Protein AF-A0A9J6ZFB6-F1 (afdb_monomer)

Nearest PDB structures (foldseek):
  2r5x-assembly1_A  TM=8.083E-01  e=6.858E-06  Geobacillus kaustophilus HTA426
  2r5x-assembly2_B  TM=7.854E-01  e=6.089E-06  Geobacillus kaustophilus HTA426
  1qd5-assembly1_A  TM=2.940E-01  e=4.441E+00  Escherichia coli
  4qni-assembly1_A  TM=2.231E-01  e=6.345E+00  Bacteroides thetaiotaomicron VPI-5482

Organism: NCBI:txid2994561

Solvent-accessible surface area (backbone atoms only — not comparable to full-atom values): 8345 Å² total; per-residue (Å²): 101,48,76,43,93,58,89,57,41,74,38,62,48,48,45,44,60,51,51,54,51,39,43,78,73,59,30,41,77,39,97,74,53,61,85,60,29,33,35,40,32,26,66,77,49,93,81,69,36,30,36,32,36,35,37,36,33,48,78,42,71,49,78,48,96,50,88,85,62,37,68,16,31,28,34,30,40,66,29,32,36,43,69,61,61,75,81,79,72,92,66,99,74,79,77,95,66,94,76,73,95,68,73,69,92,76,70,76,54,95,55,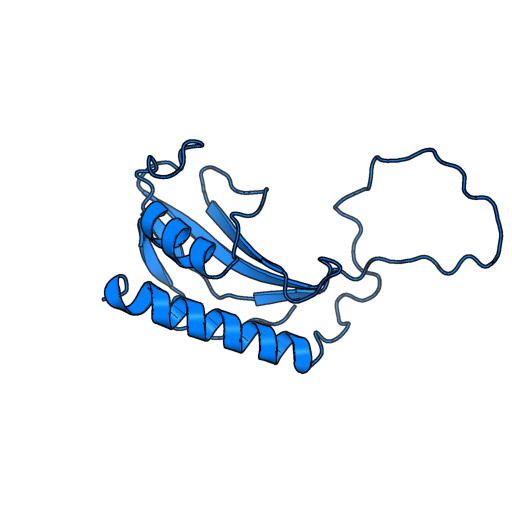78,74,62,69,71,47,70,70,55,53,51,53,40,50,53,52,50,52,54,49,50,62,65,41,53,86,69,71,114

Sequence (140 aa):
MITISSQIAGKQLAFDEMNQASNALGFMLGGNWDYDGGFFDQSLDTENKVWLRVPFKVINGEISSEVGHSDAYIELSEPFVLNHVYNEGNDPSGNVSVISASFNQFQAPIDPDAPVSDKWAQKGKQAVVRLEEALKHLLK

Foldseek 3Di:
DFWDDAPLAQFKFFPLLLQVLLVVLQWDWDPPADFFWGWTWHQLDPVSQKIKIKIKTFPDFGDDPDRPPTPTMIRIHIIDMGGNDDCPDPDPDDDDDPDDPVPPPDDDDPDPPPPCPVSSVVSSNVSSVSSCVSCVVGRD

Secondary structure (DSSP, 8-state):
-EE---TTTT-EEEHHHHHHHHHHTT-EE-TT--SSEEEEEEESSSSS-EEEEEEEEEEES---SSTT----EEEE---EEEE---------S-----------TTPPPS-TT----HHHHHHHHHHHHHHHHHHTTT--

Structure (mmCIF, N/CA/C/O backbone):
data_AF-A0A9J6ZFB6-F1
#
_entry.id   AF-A0A9J6ZFB6-F1
#
loop_
_atom_site.group_PDB
_atom_site.id
_atom_site.type_symbol
_atom_site.label_atom_id
_atom_site.label_alt_id
_atom_site.label_comp_id
_atom_site.label_asym_id
_atom_site.label_entity_id
_atom_site.label_seq_id
_atom_site.pdbx_PDB_ins_code
_atom_site.Cartn_x
_atom_site.Cartn_y
_atom_site.Cartn_z
_atom_site.occupancy
_atom_site.B_iso_or_equiv
_atom_site.auth_seq_id
_atom_site.auth_comp_id
_atom_site.auth_asym_id
_atom_site.auth_atom_id
_atom_site.pdbx_PDB_model_num
ATOM 1 N N . MET A 1 1 ? -4.798 -8.362 13.415 1.00 81.19 1 MET A N 1
ATOM 2 C CA . MET A 1 1 ? -4.595 -7.946 12.000 1.00 81.19 1 MET A CA 1
ATOM 3 C C . MET A 1 1 ? -5.842 -8.293 11.195 1.00 81.19 1 MET A C 1
ATOM 5 O O . MET A 1 1 ? -6.408 -9.344 11.459 1.00 81.19 1 MET A O 1
ATOM 9 N N . ILE A 1 2 ? -6.272 -7.458 10.240 1.00 85.25 2 ILE A N 1
ATOM 10 C CA . ILE A 1 2 ? -7.379 -7.786 9.314 1.00 85.25 2 ILE A CA 1
ATOM 11 C C . ILE A 1 2 ? -6.910 -7.652 7.870 1.00 85.25 2 ILE A C 1
ATOM 13 O O . ILE A 1 2 ? -6.551 -6.559 7.442 1.00 85.25 2 ILE A O 1
ATOM 17 N N . THR A 1 3 ? -6.972 -8.744 7.116 1.00 90.50 3 THR A N 1
ATOM 18 C CA . THR A 1 3 ? -6.718 -8.755 5.671 1.00 90.50 3 THR A CA 1
ATOM 19 C C . THR A 1 3 ? -7.894 -8.151 4.905 1.00 90.50 3 THR A C 1
ATOM 21 O O . THR A 1 3 ? -9.058 -8.372 5.250 1.00 90.50 3 THR A O 1
ATOM 24 N N . ILE A 1 4 ? -7.601 -7.382 3.861 1.00 89.25 4 ILE A N 1
ATOM 25 C CA . ILE A 1 4 ? -8.585 -6.757 2.981 1.00 89.25 4 ILE A CA 1
ATOM 26 C C . ILE A 1 4 ? -8.460 -7.400 1.610 1.00 89.25 4 ILE A C 1
ATOM 28 O O . ILE A 1 4 ? -7.447 -7.210 0.953 1.00 89.25 4 ILE A O 1
ATOM 32 N N . SER A 1 5 ? -9.516 -8.100 1.185 1.00 91.06 5 SER A N 1
ATOM 33 C CA . SER A 1 5 ? -9.603 -8.619 -0.179 1.00 91.06 5 SER A CA 1
ATOM 34 C C . SER A 1 5 ? -9.507 -7.475 -1.193 1.00 91.06 5 SER A C 1
ATOM 36 O O . SER A 1 5 ? -10.283 -6.520 -1.098 1.00 91.06 5 SER A O 1
ATOM 38 N N . SER A 1 6 ? -8.579 -7.578 -2.141 1.00 92.75 6 SER A N 1
ATOM 39 C CA . SER A 1 6 ? -8.275 -6.547 -3.126 1.00 92.75 6 SER A CA 1
ATOM 40 C C . SER A 1 6 ? -7.946 -7.134 -4.495 1.00 92.75 6 SER A C 1
ATOM 42 O O . SER A 1 6 ? -7.338 -8.194 -4.623 1.00 92.75 6 SER A O 1
ATOM 44 N N . GLN A 1 7 ? -8.305 -6.403 -5.548 1.00 93.75 7 GLN A N 1
ATOM 45 C CA . GLN A 1 7 ? -7.984 -6.768 -6.930 1.00 93.75 7 GLN A CA 1
ATOM 46 C C . GLN A 1 7 ? -6.523 -6.500 -7.306 1.00 93.75 7 GLN A C 1
ATOM 48 O O . GLN A 1 7 ? -6.081 -6.938 -8.371 1.00 93.75 7 GLN A O 1
ATOM 53 N N . ILE A 1 8 ? -5.779 -5.772 -6.466 1.00 94.88 8 ILE A N 1
ATOM 54 C CA . ILE A 1 8 ? -4.352 -5.513 -6.691 1.00 94.88 8 ILE A CA 1
ATOM 55 C C . ILE A 1 8 ? -3.488 -6.721 -6.320 1.00 94.88 8 ILE A C 1
ATOM 57 O O . ILE A 1 8 ? -2.346 -6.801 -6.759 1.00 94.88 8 ILE A O 1
ATOM 61 N N . ALA A 1 9 ? -4.004 -7.661 -5.524 1.00 96.00 9 ALA A N 1
ATOM 62 C CA . ALA A 1 9 ? -3.248 -8.833 -5.108 1.00 96.00 9 ALA A CA 1
ATOM 63 C C . ALA A 1 9 ? -2.841 -9.689 -6.321 1.00 96.00 9 ALA A C 1
ATOM 65 O O . ALA A 1 9 ? -3.649 -9.987 -7.203 1.00 96.00 9 ALA A O 1
ATOM 66 N N . GLY A 1 10 ? -1.562 -10.057 -6.379 1.00 96.25 10 GLY A N 1
ATOM 67 C CA . GLY A 1 10 ? -0.949 -10.777 -7.495 1.00 96.25 10 GLY A CA 1
ATOM 68 C C . GLY A 1 10 ? -0.725 -9.929 -8.749 1.00 96.25 10 GLY A C 1
ATOM 69 O O . GLY A 1 10 ? -0.248 -10.452 -9.757 1.00 96.25 10 GLY A O 1
ATOM 70 N N . LYS A 1 11 ? -1.063 -8.635 -8.731 1.00 96.69 11 LYS A N 1
ATOM 71 C CA . LYS A 1 11 ? -0.788 -7.744 -9.856 1.00 96.69 11 LYS A CA 1
ATOM 72 C C . LYS A 1 11 ? 0.664 -7.302 -9.854 1.00 96.69 11 LYS A C 1
ATOM 74 O O . LYS A 1 11 ? 1.254 -7.076 -8.799 1.00 96.69 11 LYS A O 1
ATOM 79 N N . GLN A 1 12 ? 1.201 -7.153 -11.058 1.00 97.00 12 GLN A N 1
ATOM 80 C CA . GLN A 1 12 ? 2.577 -6.751 -11.287 1.00 97.00 12 GLN A CA 1
ATOM 81 C C . GLN A 1 12 ? 2.617 -5.400 -11.998 1.00 97.00 12 GLN A C 1
ATOM 83 O O . GLN A 1 12 ? 1.801 -5.147 -12.884 1.00 97.00 12 GLN A O 1
ATOM 88 N N . LEU A 1 13 ? 3.527 -4.530 -11.572 1.00 96.56 13 LEU A N 1
ATOM 89 C CA . LEU A 1 13 ? 3.698 -3.177 -12.102 1.00 96.56 13 LEU A CA 1
ATOM 90 C C . LEU A 1 13 ? 5.081 -2.626 -11.745 1.00 96.56 13 LEU A C 1
ATOM 92 O O . LEU A 1 13 ? 5.782 -3.195 -10.903 1.00 96.56 13 LEU A O 1
ATOM 96 N N . ALA A 1 14 ? 5.479 -1.520 -12.377 1.00 95.94 14 ALA A N 1
ATOM 97 C CA . ALA A 1 14 ? 6.734 -0.868 -12.028 1.00 95.94 14 ALA A CA 1
ATOM 98 C C . ALA A 1 14 ? 6.640 -0.244 -10.629 1.00 95.94 14 ALA A C 1
ATOM 100 O O . ALA A 1 14 ? 5.623 0.352 -10.258 1.00 95.94 14 ALA A O 1
ATOM 101 N N . PHE A 1 15 ? 7.723 -0.361 -9.861 1.00 95.38 15 PHE A N 1
ATOM 102 C CA . PHE A 1 15 ? 7.803 0.183 -8.510 1.00 95.38 15 PHE A CA 1
ATOM 103 C C . PHE A 1 15 ? 7.519 1.686 -8.490 1.00 95.38 15 PHE A C 1
ATOM 105 O O . PHE A 1 15 ? 6.733 2.147 -7.667 1.00 95.38 15 PHE A O 1
ATOM 112 N N . ASP A 1 16 ? 8.101 2.444 -9.421 1.00 94.06 16 ASP A N 1
ATOM 113 C CA . ASP A 1 16 ? 7.928 3.897 -9.464 1.00 94.06 16 ASP A CA 1
ATOM 114 C C . ASP A 1 16 ? 6.488 4.316 -9.792 1.00 94.06 16 ASP A C 1
ATOM 116 O O . ASP A 1 16 ? 5.997 5.300 -9.236 1.00 94.06 16 ASP A O 1
ATOM 120 N N . GLU A 1 17 ? 5.774 3.549 -10.622 1.00 94.81 17 GLU A N 1
ATOM 121 C CA . GLU A 1 17 ? 4.355 3.796 -10.909 1.00 94.81 17 GLU A CA 1
ATOM 122 C C . GLU A 1 17 ? 3.491 3.564 -9.664 1.00 94.81 17 GLU A C 1
ATOM 124 O O . GLU A 1 17 ? 2.649 4.399 -9.320 1.00 94.81 17 GLU A O 1
ATOM 129 N N . MET A 1 18 ? 3.738 2.456 -8.953 1.00 95.19 18 MET A N 1
ATOM 130 C CA . MET A 1 18 ? 3.087 2.167 -7.676 1.00 95.19 18 MET A CA 1
ATOM 131 C C . MET A 1 18 ? 3.382 3.266 -6.650 1.00 95.19 18 MET A C 1
ATOM 133 O O . MET A 1 18 ? 2.454 3.831 -6.074 1.00 95.19 18 MET A O 1
ATOM 137 N N . ASN A 1 19 ? 4.660 3.604 -6.463 1.00 93.69 19 ASN A N 1
ATOM 138 C CA . ASN A 1 19 ? 5.127 4.601 -5.506 1.00 93.69 19 ASN A CA 1
ATOM 139 C C . ASN A 1 19 ? 4.510 5.979 -5.793 1.00 93.69 19 ASN A C 1
ATOM 141 O O . ASN A 1 19 ? 4.010 6.642 -4.885 1.00 93.69 19 ASN A O 1
ATOM 145 N N . GLN A 1 20 ? 4.471 6.408 -7.057 1.00 93.94 20 GLN A N 1
ATOM 146 C CA . GLN A 1 20 ? 3.838 7.668 -7.442 1.00 93.94 20 GLN A CA 1
ATOM 147 C C . GLN A 1 20 ? 2.336 7.683 -7.117 1.00 93.94 20 GLN A C 1
ATOM 149 O O . GLN A 1 20 ? 1.852 8.634 -6.493 1.00 93.94 20 GLN A O 1
ATOM 154 N N . ALA A 1 21 ? 1.599 6.643 -7.518 1.00 94.81 21 ALA A N 1
ATOM 155 C CA . ALA A 1 21 ? 0.158 6.551 -7.295 1.00 94.81 21 ALA A CA 1
ATOM 156 C C . ALA A 1 21 ? -0.194 6.478 -5.800 1.00 94.81 21 ALA A C 1
ATOM 158 O O . ALA A 1 21 ? -1.113 7.160 -5.339 1.00 94.81 21 ALA A O 1
ATOM 159 N N . SER A 1 22 ? 0.555 5.692 -5.026 1.00 94.06 22 SER A N 1
ATOM 160 C CA . SER A 1 22 ? 0.318 5.512 -3.596 1.00 94.06 22 SER A CA 1
ATOM 161 C C . SER A 1 22 ? 0.676 6.769 -2.794 1.00 94.06 22 SER A C 1
ATOM 163 O O . SER A 1 22 ? -0.083 7.160 -1.903 1.00 94.06 22 SER A O 1
ATOM 165 N N . ASN A 1 23 ? 1.769 7.463 -3.136 1.00 93.88 23 ASN A N 1
ATOM 166 C CA . ASN A 1 23 ? 2.173 8.704 -2.461 1.00 93.88 23 ASN A CA 1
ATOM 167 C C . ASN A 1 23 ? 1.117 9.810 -2.607 1.00 93.88 23 ASN A C 1
ATOM 169 O O . ASN A 1 23 ? 0.826 10.515 -1.641 1.00 93.88 23 ASN A O 1
ATOM 173 N N . ALA A 1 24 ? 0.469 9.924 -3.773 1.00 94.69 24 ALA A N 1
ATOM 174 C CA . ALA A 1 24 ? -0.629 10.875 -3.982 1.00 94.69 24 ALA A CA 1
ATOM 175 C C . ALA A 1 24 ? -1.846 10.616 -3.067 1.00 94.69 24 ALA A C 1
ATOM 177 O O . ALA A 1 24 ? -2.644 11.520 -2.818 1.00 94.69 24 ALA A O 1
ATOM 178 N N . LEU A 1 25 ? -1.979 9.393 -2.545 1.00 95.25 25 LEU A N 1
ATOM 179 C CA . LEU A 1 25 ? -3.035 8.975 -1.619 1.00 95.25 25 LEU A CA 1
ATOM 180 C C . LEU A 1 25 ? -2.593 8.987 -0.146 1.00 95.25 25 LEU A C 1
ATOM 182 O O . LEU A 1 25 ? -3.384 8.615 0.724 1.00 95.25 25 LEU A O 1
ATOM 186 N N . GLY A 1 26 ? -1.361 9.419 0.143 1.00 94.06 26 GLY A N 1
ATOM 187 C CA . GLY A 1 26 ? -0.802 9.473 1.494 1.00 94.06 26 GLY A CA 1
ATOM 188 C C . GLY A 1 26 ? -0.263 8.138 2.012 1.00 94.06 26 GLY A C 1
ATOM 189 O O . GLY A 1 26 ? -0.142 7.974 3.225 1.00 94.06 26 GLY A O 1
ATOM 190 N N . PHE A 1 27 ? 0.026 7.184 1.124 1.00 94.69 27 PHE A N 1
ATOM 191 C CA . PHE A 1 27 ? 0.885 6.051 1.467 1.00 94.69 27 PHE A CA 1
ATOM 192 C C . PHE A 1 27 ? 2.346 6.493 1.449 1.00 94.69 27 PHE A C 1
ATOM 194 O O . PHE A 1 27 ? 2.700 7.470 0.796 1.00 94.69 27 PHE A O 1
ATOM 201 N N . MET A 1 28 ? 3.189 5.753 2.154 1.00 91.44 28 MET A N 1
ATOM 202 C CA . MET A 1 28 ? 4.633 5.931 2.184 1.00 91.44 28 MET A CA 1
ATOM 203 C C . MET A 1 28 ? 5.299 4.564 2.071 1.00 91.44 28 MET A C 1
ATOM 205 O O . MET A 1 28 ? 4.762 3.569 2.561 1.00 91.44 28 MET A O 1
ATOM 209 N N . LEU A 1 29 ? 6.483 4.503 1.467 1.00 90.31 29 LEU A N 1
ATOM 210 C CA . LEU A 1 29 ? 7.303 3.299 1.529 1.00 90.31 29 LEU A CA 1
ATOM 211 C C . LEU A 1 29 ? 7.717 3.051 2.988 1.00 90.31 29 LEU A C 1
ATOM 213 O O . LEU A 1 29 ? 8.337 3.906 3.625 1.00 90.31 29 LEU A O 1
ATOM 217 N N . GLY A 1 30 ? 7.341 1.897 3.529 1.00 81.44 30 GLY A N 1
ATOM 218 C CA . GLY A 1 30 ? 7.664 1.494 4.890 1.00 81.44 30 GLY A CA 1
ATOM 219 C C . GLY A 1 30 ? 9.176 1.365 5.073 1.00 81.44 30 GLY A C 1
ATOM 220 O O . GLY A 1 30 ? 9.877 0.880 4.190 1.00 81.44 30 GLY A O 1
ATOM 221 N N . GLY A 1 31 ? 9.690 1.765 6.238 1.00 69.50 31 GLY A N 1
ATOM 222 C CA . GLY A 1 31 ? 11.135 1.848 6.508 1.00 69.50 31 GLY A CA 1
ATOM 223 C C . GLY A 1 31 ? 11.902 0.518 6.558 1.00 69.50 31 GLY A C 1
ATOM 224 O O . GLY A 1 31 ? 13.066 0.523 6.936 1.00 69.50 31 GLY A O 1
ATOM 225 N N . ASN A 1 32 ? 11.267 -0.603 6.212 1.00 70.81 32 ASN A N 1
ATOM 226 C CA . ASN A 1 32 ? 11.859 -1.942 6.207 1.00 70.81 32 ASN A CA 1
ATOM 227 C C . ASN A 1 32 ? 11.680 -2.619 4.838 1.00 70.81 32 ASN A C 1
ATOM 229 O O . ASN A 1 32 ? 11.251 -3.770 4.770 1.00 70.81 32 ASN A O 1
ATOM 233 N N . TRP A 1 33 ? 11.917 -1.866 3.762 1.00 79.81 33 TRP A N 1
ATOM 234 C CA . TRP A 1 33 ? 12.085 -2.433 2.428 1.00 79.81 33 TRP A CA 1
ATOM 235 C C . TRP A 1 33 ? 13.530 -2.913 2.254 1.00 79.81 33 TRP A C 1
ATOM 237 O O . TRP A 1 33 ? 14.459 -2.348 2.836 1.00 79.81 33 TRP A O 1
ATOM 247 N N . ASP A 1 34 ? 13.707 -3.963 1.469 1.00 78.56 34 ASP A N 1
ATOM 248 C CA . ASP A 1 34 ? 14.994 -4.526 1.085 1.00 78.56 34 ASP A CA 1
ATOM 249 C C . ASP A 1 34 ? 14.994 -4.851 -0.420 1.00 78.56 34 ASP A C 1
ATOM 251 O O . ASP A 1 34 ? 14.114 -4.415 -1.166 1.00 78.56 34 ASP A O 1
ATOM 255 N N . TYR A 1 35 ? 16.010 -5.580 -0.885 1.00 80.62 35 TYR A N 1
ATOM 256 C CA . TYR A 1 35 ? 16.120 -5.976 -2.291 1.00 80.62 35 TYR A CA 1
ATOM 257 C C . TYR A 1 35 ? 15.015 -6.945 -2.738 1.00 80.62 35 TYR A C 1
ATOM 259 O O . TYR A 1 35 ? 14.718 -7.001 -3.928 1.00 80.62 35 TYR A O 1
ATOM 267 N N . ASP A 1 36 ? 14.399 -7.688 -1.813 1.00 87.38 36 ASP A N 1
ATOM 268 C CA . ASP A 1 36 ? 13.403 -8.715 -2.120 1.00 87.38 36 ASP A CA 1
ATOM 269 C C . ASP A 1 36 ? 11.971 -8.171 -2.042 1.00 87.38 36 ASP A C 1
ATOM 271 O O . ASP A 1 36 ? 11.058 -8.719 -2.667 1.00 87.38 36 ASP A O 1
ATOM 275 N N . GLY A 1 37 ? 11.734 -7.089 -1.300 1.00 91.62 37 GLY A N 1
ATOM 276 C CA . GLY A 1 37 ? 10.406 -6.506 -1.192 1.00 91.62 37 GLY A CA 1
ATOM 277 C C . GLY A 1 37 ? 10.252 -5.450 -0.112 1.00 91.62 37 GLY A C 1
ATOM 278 O O . GLY A 1 37 ? 11.202 -4.880 0.417 1.00 91.62 37 GLY A O 1
ATOM 279 N N . GLY A 1 38 ? 8.999 -5.161 0.212 1.00 93.38 38 GLY A N 1
ATOM 280 C CA . GLY A 1 38 ? 8.680 -4.156 1.207 1.00 93.38 38 GLY A CA 1
ATOM 281 C C . GLY A 1 38 ? 7.189 -3.930 1.355 1.00 93.38 38 GLY A C 1
ATOM 282 O O . GLY A 1 38 ? 6.352 -4.772 1.016 1.00 93.38 38 GLY A O 1
ATOM 283 N N . PHE A 1 39 ? 6.860 -2.763 1.894 1.00 94.75 39 PHE A N 1
ATOM 284 C CA . PHE A 1 39 ? 5.498 -2.392 2.237 1.00 94.75 39 PHE A CA 1
ATOM 285 C C . PHE A 1 39 ? 5.218 -0.952 1.831 1.00 94.75 39 PHE A C 1
ATOM 287 O O . PHE A 1 39 ? 6.041 -0.077 2.081 1.00 94.75 39 PHE A O 1
ATOM 294 N N . PHE A 1 40 ? 4.038 -0.694 1.275 1.00 95.38 40 PHE A N 1
ATOM 295 C CA . PHE A 1 40 ? 3.467 0.649 1.232 1.00 95.38 40 PHE A CA 1
ATOM 296 C C . PHE A 1 40 ? 2.490 0.801 2.394 1.00 95.38 40 PHE A C 1
ATOM 298 O O . PHE A 1 40 ? 1.500 0.071 2.478 1.00 95.38 40 PHE A O 1
ATOM 305 N N . ASP A 1 41 ? 2.773 1.744 3.285 1.00 94.94 41 ASP A N 1
ATOM 306 C CA . ASP A 1 41 ? 2.046 1.955 4.530 1.00 94.94 41 ASP A CA 1
ATOM 307 C C . ASP A 1 41 ? 1.269 3.275 4.496 1.00 94.94 41 ASP A C 1
ATOM 309 O O . ASP A 1 41 ? 1.791 4.315 4.101 1.00 94.94 41 ASP A O 1
ATOM 313 N N . GLN A 1 42 ? 0.026 3.254 4.968 1.00 94.75 42 GLN A N 1
ATOM 314 C CA . GLN A 1 42 ? -0.779 4.445 5.223 1.00 94.75 42 GLN A CA 1
ATOM 315 C C . GLN A 1 42 ? -1.293 4.419 6.661 1.00 94.75 42 GLN A C 1
ATOM 317 O O . GLN A 1 42 ? -1.959 3.470 7.077 1.00 94.75 42 GLN A O 1
ATOM 322 N N . SER A 1 43 ? -1.034 5.491 7.409 1.00 93.38 43 SER A N 1
ATOM 323 C CA . SER A 1 43 ? -1.620 5.671 8.738 1.00 93.38 43 SER A CA 1
ATOM 324 C C . SER A 1 43 ? -3.124 5.932 8.622 1.00 93.38 43 SER A C 1
ATOM 326 O O . SER A 1 43 ? -3.572 6.750 7.814 1.00 93.38 43 SER A O 1
ATOM 328 N N . LEU A 1 44 ? -3.928 5.212 9.403 1.00 91.69 44 LEU A N 1
ATOM 329 C CA . LEU A 1 44 ? -5.388 5.347 9.430 1.00 91.69 44 LEU A CA 1
ATOM 330 C C . LEU A 1 44 ? -5.865 6.269 10.560 1.00 91.69 44 LEU A C 1
ATOM 332 O O . LEU A 1 44 ? -7.027 6.712 10.550 1.00 91.69 44 LEU A O 1
ATOM 336 N N . ASP A 1 45 ? -4.986 6.561 11.515 1.00 90.19 45 ASP A N 1
ATOM 337 C CA . ASP A 1 45 ? -5.214 7.385 12.691 1.00 90.19 45 ASP A CA 1
ATOM 338 C C . ASP A 1 45 ? -4.204 8.540 12.791 1.00 90.19 45 ASP A C 1
ATOM 340 O O . ASP A 1 45 ? -3.310 8.698 11.971 1.00 90.19 45 ASP A O 1
ATOM 344 N N . THR A 1 46 ? -4.389 9.417 13.774 1.00 87.38 46 THR A N 1
ATOM 345 C CA . THR A 1 46 ? -3.489 10.560 13.994 1.00 87.38 46 THR A CA 1
ATOM 346 C C . THR A 1 46 ? -2.314 10.216 14.902 1.00 87.38 46 THR A C 1
ATOM 348 O O . THR A 1 46 ? -1.336 10.954 14.933 1.00 87.38 46 THR A O 1
ATOM 351 N N . GLU A 1 47 ? -2.416 9.121 15.659 1.00 85.81 47 GLU A N 1
ATOM 352 C CA . GLU A 1 47 ? -1.394 8.679 16.610 1.00 85.81 47 GLU A CA 1
ATOM 353 C C . GLU A 1 47 ? -0.390 7.707 15.978 1.00 85.81 47 GLU A C 1
ATOM 355 O O . GLU A 1 47 ? 0.556 7.303 16.649 1.00 85.81 47 GLU A O 1
ATOM 360 N N . ASN A 1 48 ? -0.563 7.352 14.695 1.00 85.81 48 ASN A N 1
ATOM 361 C CA . ASN A 1 48 ? 0.277 6.391 13.978 1.00 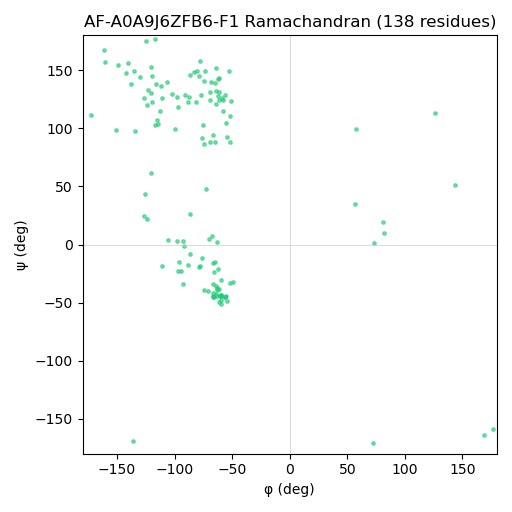85.81 48 ASN A CA 1
ATOM 362 C C . ASN A 1 48 ? 0.329 5.019 14.670 1.00 85.81 48 ASN A C 1
ATOM 364 O O . ASN A 1 48 ? 1.353 4.328 14.667 1.00 85.81 48 ASN A O 1
ATOM 368 N N . LYS A 1 49 ? -0.798 4.623 15.270 1.00 84.69 49 LYS A N 1
ATOM 369 C CA . LYS A 1 49 ? -0.990 3.318 15.904 1.00 84.69 49 LYS A CA 1
ATOM 370 C C . LYS A 1 49 ? -1.701 2.351 14.964 1.00 84.69 49 LYS A C 1
ATOM 372 O O . LYS A 1 49 ? -1.540 1.147 15.114 1.00 84.69 49 LYS A O 1
ATOM 377 N N . VAL A 1 50 ? -2.447 2.827 13.966 1.00 88.88 50 VAL A N 1
ATOM 378 C CA . VAL A 1 50 ? -3.180 1.955 13.037 1.00 88.88 50 VAL A CA 1
ATOM 379 C C . VAL A 1 50 ? -2.705 2.172 11.611 1.00 88.88 50 VAL A C 1
ATOM 381 O O . VAL A 1 50 ? -2.819 3.268 11.076 1.00 88.88 50 VAL A O 1
ATOM 384 N N . TRP A 1 51 ? -2.242 1.107 10.966 1.00 92.31 51 TRP A N 1
ATOM 385 C CA . TRP A 1 51 ? -1.633 1.157 9.640 1.00 92.31 51 TRP A CA 1
ATOM 386 C C . TRP A 1 51 ? -2.370 0.248 8.665 1.00 92.31 51 TRP A C 1
ATOM 388 O O . TRP A 1 51 ? -2.641 -0.910 8.977 1.00 92.31 51 TRP A O 1
ATOM 398 N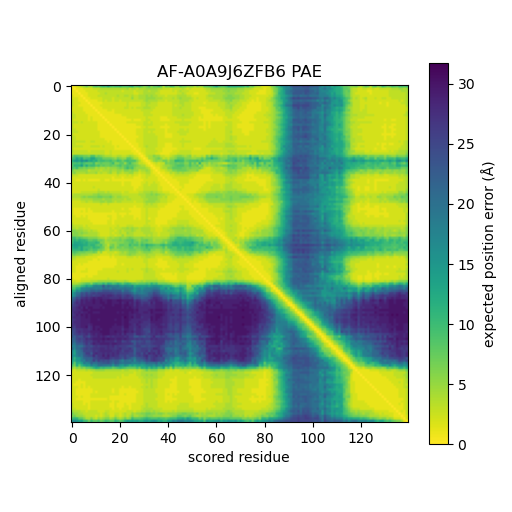 N . LEU A 1 52 ? -2.668 0.758 7.474 1.00 94.81 52 LEU A N 1
ATOM 399 C CA . LEU A 1 52 ? -2.931 -0.061 6.297 1.00 94.81 52 LEU A CA 1
ATOM 400 C C . LEU A 1 52 ? -1.599 -0.342 5.613 1.00 94.81 52 LEU A C 1
ATOM 402 O O . LEU A 1 52 ? -0.880 0.596 5.287 1.00 94.81 52 LEU A O 1
ATOM 406 N N . ARG A 1 53 ? -1.311 -1.614 5.366 1.00 95.62 53 ARG A N 1
ATOM 407 C CA . ARG A 1 53 ? -0.074 -2.085 4.756 1.00 95.62 53 ARG A CA 1
ATOM 408 C C . ARG A 1 53 ? -0.378 -2.847 3.474 1.00 95.62 53 ARG A C 1
ATOM 410 O O . ARG A 1 53 ? -1.223 -3.741 3.481 1.00 95.62 53 ARG A O 1
ATOM 417 N N . VAL A 1 54 ? 0.321 -2.504 2.396 1.00 97.00 54 VAL A N 1
ATOM 418 C CA . VAL A 1 54 ? 0.272 -3.190 1.098 1.00 97.00 54 VAL A CA 1
ATOM 419 C C . VAL A 1 54 ? 1.643 -3.812 0.837 1.00 97.00 54 VAL A C 1
ATOM 421 O O . VAL A 1 54 ? 2.586 -3.079 0.530 1.00 97.00 54 VAL A O 1
ATOM 424 N N . PRO A 1 55 ? 1.796 -5.135 0.996 1.00 96.62 55 PRO A N 1
ATOM 425 C CA . PRO A 1 55 ? 3.067 -5.794 0.737 1.00 96.62 55 PRO A CA 1
ATOM 426 C C . PRO A 1 55 ? 3.349 -5.895 -0.753 1.00 96.62 55 PRO A C 1
ATOM 428 O O . PRO A 1 55 ? 2.435 -6.076 -1.561 1.00 96.62 55 PRO A O 1
ATOM 431 N N . PHE A 1 56 ? 4.627 -5.867 -1.094 1.00 96.62 56 PHE A N 1
ATOM 432 C CA . PHE A 1 56 ? 5.101 -6.190 -2.426 1.00 96.62 56 PHE A CA 1
ATOM 433 C C . PHE A 1 56 ? 6.396 -6.995 -2.351 1.00 96.62 56 PHE A C 1
ATOM 435 O O . PHE A 1 56 ? 7.142 -6.905 -1.375 1.00 96.62 56 PHE A O 1
ATOM 442 N N . LYS A 1 57 ? 6.669 -7.752 -3.410 1.00 96.62 57 LYS A N 1
ATOM 443 C CA . LYS A 1 57 ? 7.961 -8.401 -3.649 1.00 96.62 57 LYS A CA 1
ATOM 444 C C . LYS A 1 57 ? 8.559 -7.888 -4.953 1.00 96.62 57 LYS A C 1
ATOM 446 O O . LYS A 1 57 ? 7.814 -7.638 -5.901 1.00 96.62 57 LYS A O 1
ATOM 451 N N . VAL A 1 58 ? 9.874 -7.750 -5.012 1.00 96.12 58 VAL A N 1
ATOM 452 C CA . VAL A 1 58 ? 10.602 -7.467 -6.249 1.00 96.12 58 VAL A CA 1
ATOM 453 C C . VAL A 1 58 ? 10.687 -8.763 -7.049 1.00 96.12 58 VAL A C 1
ATOM 455 O O . VAL A 1 58 ? 11.048 -9.814 -6.526 1.00 96.12 58 VAL A O 1
ATOM 458 N N . ILE A 1 59 ? 10.290 -8.712 -8.318 1.00 96.81 59 ILE A N 1
ATOM 459 C CA . ILE A 1 59 ? 10.349 -9.866 -9.230 1.00 96.81 59 ILE A CA 1
ATOM 460 C C . ILE A 1 59 ? 11.392 -9.682 -10.333 1.00 96.81 59 ILE A C 1
ATOM 462 O O . ILE A 1 59 ? 11.802 -10.664 -10.950 1.00 96.81 59 ILE A O 1
ATOM 466 N N . ASN A 1 60 ? 11.815 -8.442 -10.585 1.00 94.94 60 ASN A N 1
ATOM 467 C CA . ASN A 1 60 ? 12.905 -8.091 -11.487 1.00 94.94 60 ASN A CA 1
ATOM 468 C C . ASN A 1 60 ? 13.410 -6.673 -11.166 1.00 94.94 60 ASN A C 1
ATOM 470 O O . ASN A 1 60 ? 12.628 -5.872 -10.662 1.00 94.94 60 ASN A O 1
ATOM 474 N N . GLY A 1 61 ? 14.653 -6.353 -11.525 1.00 93.12 61 GLY A N 1
ATOM 475 C CA . GLY A 1 61 ? 15.263 -5.036 -11.304 1.00 93.12 61 GLY A CA 1
ATOM 476 C C . GLY A 1 61 ? 15.608 -4.759 -9.841 1.00 93.12 61 GLY A C 1
ATOM 477 O O . GLY A 1 61 ? 15.538 -5.649 -8.993 1.00 93.12 61 GLY A O 1
ATOM 478 N N . GLU A 1 62 ? 15.983 -3.517 -9.553 1.00 90.19 62 GLU A N 1
ATOM 479 C CA . GLU A 1 62 ? 16.407 -3.068 -8.228 1.00 90.19 62 GLU A CA 1
ATOM 480 C C . GLU A 1 62 ? 15.664 -1.791 -7.815 1.00 90.19 62 GLU A C 1
ATOM 482 O O . GLU A 1 62 ? 15.328 -0.917 -8.623 1.00 90.19 62 GLU A O 1
ATOM 487 N N . ILE A 1 63 ? 15.365 -1.689 -6.519 1.00 88.62 63 ILE A N 1
ATOM 488 C CA . ILE A 1 63 ? 14.805 -0.466 -5.947 1.00 88.62 63 ILE A CA 1
ATOM 489 C C . ILE A 1 63 ? 15.960 0.491 -5.687 1.00 88.62 63 ILE A C 1
ATOM 491 O O . ILE A 1 63 ? 16.891 0.178 -4.943 1.00 88.62 63 ILE A O 1
ATOM 495 N N . SER A 1 64 ? 15.881 1.676 -6.284 1.00 84.69 64 SER A N 1
ATOM 496 C CA . SER A 1 64 ? 16.835 2.747 -6.042 1.00 84.69 64 SER A CA 1
ATOM 497 C C . SER A 1 64 ? 16.414 3.567 -4.827 1.00 84.69 64 SER A C 1
ATOM 499 O O . SER A 1 64 ? 15.232 3.823 -4.594 1.00 84.69 64 SER A O 1
ATOM 501 N N . SER A 1 65 ? 17.396 4.060 -4.071 1.00 75.62 65 SER A N 1
ATOM 502 C CA . SER A 1 65 ? 17.152 5.095 -3.062 1.00 75.62 65 SER A CA 1
ATOM 503 C C . SER A 1 65 ? 16.741 6.440 -3.679 1.00 75.62 65 SER A C 1
ATOM 505 O O . SER A 1 65 ? 16.260 7.322 -2.968 1.00 75.62 65 SER A O 1
ATOM 507 N N . GLU A 1 66 ? 16.954 6.622 -4.986 1.00 79.19 66 GLU A N 1
ATOM 508 C CA . GLU A 1 66 ? 16.554 7.813 -5.729 1.00 79.19 66 GLU A CA 1
ATOM 509 C C . GLU A 1 66 ? 15.125 7.656 -6.267 1.00 79.19 66 GLU A C 1
ATOM 511 O O . G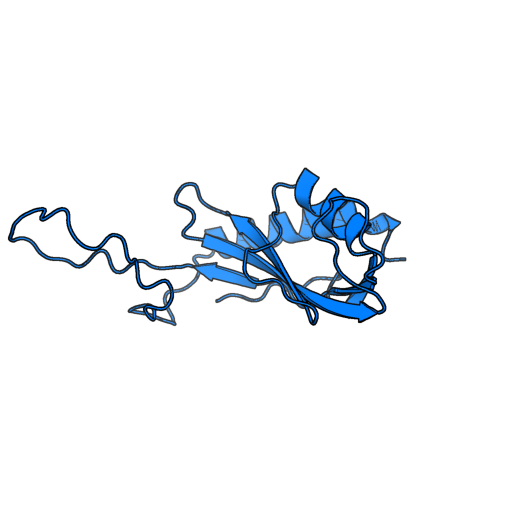LU A 1 66 ? 14.806 6.732 -7.017 1.00 79.19 66 GLU A O 1
ATOM 516 N N . VAL A 1 67 ? 14.248 8.586 -5.885 1.00 70.81 67 VAL A N 1
ATOM 517 C CA . VAL A 1 67 ? 12.838 8.584 -6.298 1.00 70.81 67 VAL A CA 1
ATOM 518 C C . VAL A 1 67 ? 12.730 8.736 -7.816 1.00 70.81 67 VAL A C 1
ATOM 520 O O . VAL A 1 67 ? 13.260 9.697 -8.370 1.00 70.81 67 VAL A O 1
ATOM 523 N N . GLY A 1 68 ? 11.984 7.843 -8.473 1.00 77.38 68 GLY A N 1
ATOM 524 C CA . GLY A 1 68 ? 11.765 7.900 -9.923 1.00 77.38 68 GLY A CA 1
ATOM 525 C C . GLY A 1 68 ? 12.898 7.296 -10.758 1.00 77.38 68 GLY A C 1
ATOM 526 O O . GLY A 1 68 ? 12.924 7.490 -11.973 1.00 77.38 68 GLY A O 1
ATOM 527 N N . HIS A 1 69 ? 13.844 6.616 -10.109 1.00 84.25 69 HIS A N 1
ATOM 528 C CA . HIS A 1 69 ? 14.986 5.966 -10.745 1.00 84.25 69 HIS A CA 1
ATOM 529 C C . HIS A 1 69 ? 15.069 4.470 -10.409 1.00 84.25 69 HIS A C 1
ATOM 531 O O . HIS A 1 69 ? 16.149 3.886 -10.493 1.00 84.25 69 HIS A O 1
ATOM 537 N N . SER A 1 70 ? 13.956 3.847 -10.014 1.00 88.06 70 SER A N 1
ATOM 538 C CA . SER A 1 70 ? 13.906 2.400 -9.788 1.00 88.06 70 SER A CA 1
ATOM 539 C C . SER A 1 70 ? 13.499 1.688 -11.073 1.00 88.06 70 SER A C 1
ATOM 541 O O . SER A 1 70 ? 12.464 1.996 -11.660 1.00 88.06 70 SER A O 1
ATOM 543 N N . ASP A 1 71 ? 14.270 0.688 -11.493 1.00 92.38 71 ASP A N 1
ATOM 544 C CA . ASP A 1 71 ? 13.884 -0.213 -12.586 1.00 92.38 71 ASP A CA 1
ATOM 545 C C . ASP A 1 71 ? 13.167 -1.478 -12.079 1.00 92.38 71 ASP A C 1
ATOM 547 O O . ASP A 1 71 ? 12.773 -2.338 -12.871 1.00 92.38 71 ASP A O 1
ATOM 551 N N . ALA A 1 72 ? 12.947 -1.563 -10.761 1.00 94.50 72 ALA A N 1
ATOM 552 C CA . ALA A 1 72 ? 12.221 -2.643 -10.120 1.00 94.50 72 ALA A CA 1
ATOM 553 C C . ALA A 1 72 ? 10.805 -2.827 -10.684 1.00 94.50 72 ALA A C 1
ATOM 555 O O . ALA A 1 72 ? 9.971 -1.916 -10.706 1.00 94.50 72 ALA A O 1
ATOM 556 N N . TYR A 1 73 ? 10.510 -4.070 -11.044 1.00 96.06 73 TYR A N 1
ATOM 557 C CA . TYR A 1 73 ? 9.168 -4.566 -11.290 1.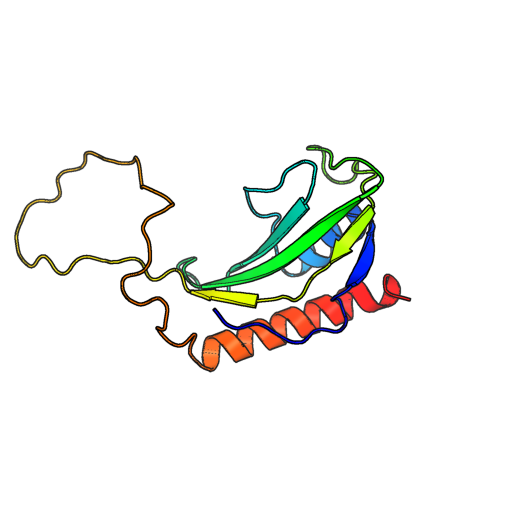00 96.06 73 TYR A CA 1
ATOM 558 C C . TYR A 1 73 ? 8.740 -5.383 -10.073 1.00 96.06 73 TYR A C 1
ATOM 560 O O . TYR A 1 73 ? 9.483 -6.252 -9.606 1.00 96.06 73 TYR A O 1
ATOM 568 N N . ILE A 1 74 ? 7.560 -5.084 -9.536 1.00 96.75 74 ILE A N 1
ATOM 569 C CA . ILE A 1 74 ? 7.085 -5.644 -8.269 1.00 96.75 74 ILE A CA 1
ATOM 570 C C . ILE A 1 74 ? 5.780 -6.403 -8.458 1.00 96.75 74 ILE A C 1
ATOM 572 O O . ILE A 1 74 ? 4.992 -6.081 -9.342 1.00 96.75 74 ILE A O 1
ATOM 576 N N . GLU A 1 75 ? 5.530 -7.383 -7.597 1.00 97.62 75 GLU A N 1
ATOM 577 C CA . GLU A 1 75 ? 4.234 -8.045 -7.457 1.00 97.62 75 GLU A CA 1
ATOM 578 C C . GLU A 1 75 ? 3.614 -7.680 -6.109 1.00 97.62 75 GLU A C 1
ATOM 580 O O . GLU A 1 75 ? 4.235 -7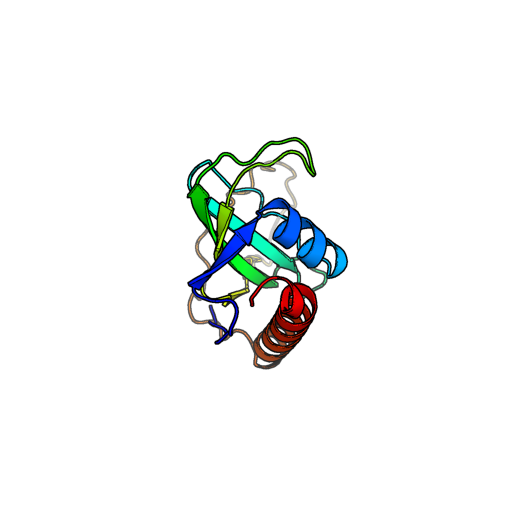.863 -5.058 1.00 97.62 75 GLU A O 1
ATOM 585 N N . LEU A 1 76 ? 2.384 -7.176 -6.139 1.00 97.25 76 LEU A N 1
ATOM 586 C CA . LEU A 1 76 ? 1.635 -6.799 -4.946 1.00 97.25 76 LEU A CA 1
ATOM 587 C C . LEU A 1 76 ? 0.989 -8.022 -4.291 1.00 97.25 76 LEU A C 1
ATOM 589 O O . LEU A 1 76 ? 0.581 -8.974 -4.956 1.00 97.25 76 LEU A O 1
ATOM 593 N N . SER A 1 77 ? 0.843 -7.977 -2.973 1.00 96.31 77 SER A N 1
ATOM 594 C CA . SER A 1 77 ? 0.123 -8.979 -2.183 1.00 96.31 77 SER A CA 1
ATOM 595 C C . SER A 1 77 ? -1.087 -8.367 -1.480 1.00 96.31 77 SER A C 1
ATOM 597 O O . SER A 1 77 ? -1.345 -7.167 -1.566 1.00 96.31 77 SER A O 1
ATOM 599 N N . GLU A 1 78 ? -1.840 -9.213 -0.781 1.00 96.31 78 GLU A N 1
ATOM 600 C CA . GLU A 1 78 ? -3.063 -8.813 -0.093 1.00 96.31 78 GLU A CA 1
ATOM 601 C C . GLU A 1 78 ? -2.810 -7.698 0.941 1.00 96.31 78 GLU A C 1
ATOM 603 O O . GLU A 1 78 ? -1.988 -7.882 1.850 1.00 96.31 78 GLU A O 1
ATOM 608 N N . PRO A 1 79 ? -3.517 -6.557 0.854 1.00 96.31 79 PRO A N 1
ATOM 609 C CA . PRO A 1 79 ? -3.443 -5.519 1.870 1.00 96.31 79 PRO A CA 1
ATOM 610 C C . PRO A 1 79 ? -3.980 -5.992 3.221 1.00 96.31 79 PRO A C 1
ATOM 612 O O . PRO A 1 79 ? -4.901 -6.807 3.305 1.00 96.31 79 PRO A O 1
ATOM 615 N N . PHE A 1 80 ? -3.475 -5.415 4.308 1.00 93.69 80 PHE A N 1
ATOM 616 C CA . PHE A 1 80 ? -4.004 -5.681 5.643 1.00 93.69 80 PHE A CA 1
ATOM 617 C C . PHE A 1 80 ? -3.867 -4.489 6.588 1.00 93.69 80 PHE A C 1
ATOM 619 O O . PHE A 1 80 ? -2.989 -3.643 6.446 1.00 93.69 80 PHE A O 1
ATOM 626 N N . VAL A 1 81 ? -4.750 -4.434 7.585 1.00 91.12 81 VAL A N 1
ATOM 627 C CA . VAL A 1 81 ? -4.723 -3.443 8.662 1.00 91.12 81 VAL A CA 1
ATOM 628 C C . VAL A 1 81 ? -4.064 -4.034 9.905 1.00 91.12 81 VAL A C 1
ATOM 630 O O . VAL A 1 81 ? -4.480 -5.084 10.416 1.00 91.12 81 VAL A O 1
ATOM 633 N N . LEU A 1 82 ? -3.064 -3.321 10.415 1.00 87.56 82 LEU A N 1
ATOM 634 C CA . LEU A 1 82 ? -2.411 -3.555 11.698 1.00 87.56 82 LEU A CA 1
ATOM 635 C C . LEU A 1 82 ? -2.835 -2.486 12.701 1.00 87.56 82 LEU A C 1
ATOM 637 O O . LEU A 1 82 ? -2.922 -1.310 12.365 1.00 87.56 82 LEU A O 1
ATOM 641 N N . ASN A 1 83 ? -3.056 -2.897 13.945 1.00 81.06 83 ASN A N 1
ATOM 642 C CA . ASN A 1 83 ? -3.200 -1.994 15.079 1.00 81.06 83 ASN A CA 1
ATOM 643 C C . ASN A 1 83 ? -2.026 -2.260 16.029 1.00 81.06 83 ASN A C 1
ATOM 645 O O . ASN A 1 83 ? -1.972 -3.309 16.667 1.00 81.06 83 ASN A O 1
ATOM 649 N N . HIS A 1 84 ? -1.067 -1.343 16.072 1.00 66.62 84 HIS A N 1
ATOM 650 C CA . HIS A 1 84 ? -0.006 -1.302 17.065 1.00 66.62 84 HIS A CA 1
ATOM 651 C C . HIS A 1 84 ? -0.587 -0.761 18.373 1.00 66.62 84 HIS A C 1
ATOM 653 O O . HIS A 1 84 ? -0.624 0.443 18.625 1.00 66.62 84 HIS A O 1
ATOM 659 N N . VAL A 1 85 ? -1.046 -1.675 19.224 1.00 54.66 85 VAL A N 1
ATOM 660 C CA . VAL A 1 85 ? -1.404 -1.349 20.604 1.00 54.66 85 VAL A CA 1
ATOM 661 C C . VAL A 1 85 ? -0.103 -1.178 21.389 1.00 54.66 85 VAL A C 1
ATOM 663 O O . VAL A 1 85 ? 0.558 -2.160 21.720 1.00 54.66 85 VAL A O 1
ATOM 666 N N . TYR A 1 86 ? 0.291 0.067 21.669 1.00 50.94 86 TYR A N 1
ATOM 667 C CA . TYR A 1 86 ? 1.298 0.329 22.697 1.00 50.94 86 TYR A CA 1
ATOM 668 C C . TYR A 1 86 ? 0.741 -0.113 24.050 1.00 50.94 86 TYR A C 1
ATOM 670 O O . TYR A 1 86 ? -0.367 0.272 24.426 1.00 50.94 86 TYR A O 1
ATOM 678 N N . ASN A 1 87 ? 1.534 -0.865 24.808 1.00 42.88 87 ASN A N 1
ATOM 679 C CA . ASN A 1 87 ? 1.291 -1.021 26.235 1.00 42.88 87 ASN A CA 1
ATOM 680 C C . ASN A 1 87 ? 1.708 0.278 26.917 1.00 42.88 87 ASN A C 1
ATOM 682 O O . ASN A 1 87 ? 2.843 0.417 27.369 1.00 42.88 87 ASN A O 1
ATOM 686 N N . GLU A 1 88 ? 0.805 1.248 26.982 1.00 44.22 88 GLU A N 1
ATOM 687 C CA . GLU A 1 88 ? 0.921 2.311 27.975 1.00 44.22 88 GLU A CA 1
ATOM 688 C C . GLU A 1 88 ? 0.646 1.650 29.330 1.00 44.22 88 GLU A C 1
ATOM 690 O O . GLU A 1 88 ? -0.496 1.474 29.753 1.00 44.22 88 GLU A O 1
ATOM 695 N N . GLY A 1 89 ? 1.718 1.130 29.934 1.00 39.47 89 GLY A N 1
ATOM 696 C CA . GLY A 1 89 ? 1.684 0.424 31.202 1.00 39.47 89 GLY A CA 1
ATOM 697 C C . GLY A 1 89 ? 0.946 1.249 32.246 1.00 39.47 89 GLY A C 1
ATOM 698 O O . GLY A 1 89 ? 1.290 2.395 32.523 1.00 39.47 89 GLY A O 1
ATOM 699 N N . ASN A 1 90 ? -0.079 0.637 32.818 1.00 40.22 90 ASN A N 1
ATOM 700 C CA . ASN A 1 90 ? -0.764 1.112 34.000 1.00 40.22 90 ASN A CA 1
ATOM 701 C C . ASN A 1 90 ? 0.228 1.080 35.180 1.00 40.22 90 ASN A C 1
ATOM 703 O O . ASN A 1 90 ? 0.315 0.072 35.876 1.00 40.22 90 ASN A O 1
ATOM 707 N N . ASP A 1 91 ? 0.996 2.152 35.383 1.00 38.97 91 ASP A N 1
ATOM 708 C CA . ASP A 1 91 ? 1.709 2.405 36.638 1.00 38.97 91 ASP A CA 1
ATOM 709 C C . ASP A 1 91 ? 1.167 3.697 37.274 1.00 38.97 91 ASP A C 1
ATOM 711 O O . ASP A 1 91 ? 1.493 4.799 36.824 1.00 38.97 91 ASP A O 1
ATOM 715 N N . PRO A 1 92 ? 0.316 3.605 38.316 1.00 45.59 92 PRO A N 1
ATOM 716 C CA . PRO A 1 92 ? -0.145 4.765 39.075 1.00 45.59 92 PRO A CA 1
ATOM 717 C C . PRO A 1 92 ? 0.945 5.404 39.952 1.00 45.59 92 PRO A C 1
ATOM 719 O O . PRO A 1 92 ? 0.640 6.304 40.736 1.00 45.59 92 PRO A O 1
ATOM 722 N N . SER A 1 93 ? 2.199 4.953 39.890 1.00 46.81 93 SER A N 1
ATOM 723 C CA . SER A 1 93 ? 3.223 5.366 40.841 1.00 46.81 93 SER A CA 1
ATOM 724 C C . SER A 1 93 ? 4.637 5.359 40.266 1.00 46.81 93 SER A C 1
ATOM 726 O O . SER A 1 93 ? 5.370 4.388 40.382 1.00 46.81 93 SER A O 1
ATOM 728 N N . GLY A 1 94 ? 5.103 6.538 39.859 1.00 38.50 94 GLY A N 1
ATOM 729 C CA . GLY A 1 94 ? 6.486 6.902 40.156 1.00 38.50 94 GLY A CA 1
ATOM 730 C C . GLY A 1 94 ? 7.336 7.315 38.966 1.00 38.50 94 GLY A C 1
ATOM 731 O O 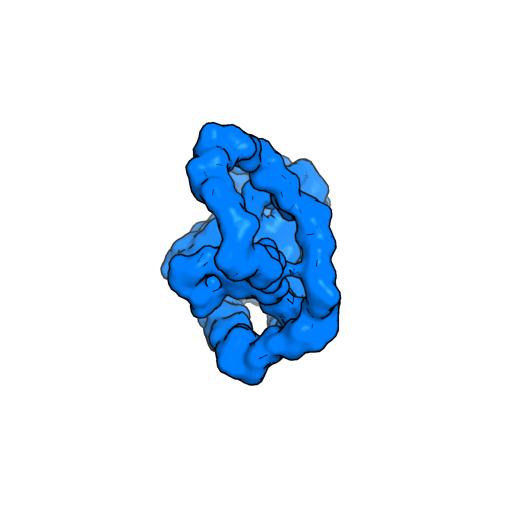. GLY A 1 94 ? 7.763 6.507 38.159 1.00 38.50 94 GLY A O 1
ATOM 732 N N . ASN A 1 95 ? 7.688 8.599 38.994 1.00 36.22 95 ASN A N 1
ATOM 733 C CA . ASN A 1 95 ? 8.896 9.189 38.428 1.00 36.22 95 ASN A CA 1
ATOM 734 C C . ASN A 1 95 ? 9.135 8.979 36.929 1.00 36.22 95 ASN A C 1
ATOM 736 O O . ASN A 1 95 ? 9.749 8.018 36.475 1.00 36.22 95 ASN A O 1
ATOM 740 N N . VAL A 1 96 ? 8.772 10.030 36.192 1.00 46.22 96 VAL A N 1
ATOM 741 C CA . VAL A 1 96 ? 9.316 10.371 34.879 1.00 46.22 96 VAL A CA 1
ATOM 742 C C . VAL A 1 96 ? 10.842 10.466 34.986 1.00 46.22 96 VAL A C 1
ATOM 744 O O . VAL A 1 96 ? 11.396 11.517 35.301 1.00 46.22 96 VAL A O 1
ATOM 747 N N . SER A 1 97 ? 11.525 9.357 34.722 1.00 35.53 97 SER A N 1
ATOM 748 C CA . SER A 1 97 ? 12.957 9.344 34.451 1.00 35.53 97 SER A CA 1
ATOM 749 C C . SER A 1 97 ? 13.147 9.260 32.948 1.00 35.53 97 SER A C 1
ATOM 751 O O . SER A 1 97 ? 13.050 8.208 32.322 1.00 35.53 97 SER A O 1
ATOM 753 N N . VAL A 1 98 ? 13.411 10.432 32.385 1.00 43.75 98 VAL A N 1
ATOM 754 C CA . VAL A 1 98 ? 14.052 10.648 31.093 1.00 43.75 98 VAL A CA 1
ATOM 755 C C . VAL A 1 98 ? 15.358 9.853 31.073 1.00 43.75 98 VAL A C 1
ATOM 757 O O . VAL A 1 98 ? 16.361 10.383 31.510 1.00 43.75 98 VAL A O 1
ATOM 760 N N . ILE A 1 99 ? 15.348 8.587 30.657 1.00 38.56 99 ILE A N 1
ATOM 761 C CA . ILE A 1 99 ? 16.491 7.794 30.164 1.00 38.56 99 ILE A CA 1
ATOM 762 C C . ILE A 1 99 ? 15.888 6.482 29.656 1.00 38.56 99 ILE A C 1
ATOM 764 O O . ILE A 1 99 ? 15.385 5.694 30.452 1.00 38.56 99 ILE A O 1
ATOM 768 N N . SER A 1 100 ? 15.929 6.293 28.334 1.00 35.28 100 SER A N 1
ATOM 769 C CA . SER A 1 100 ? 15.841 5.038 27.550 1.00 35.28 100 SER A CA 1
ATOM 770 C C . SER A 1 100 ? 15.054 5.275 26.256 1.00 35.28 100 SER A C 1
ATOM 772 O O . SER A 1 100 ? 14.124 4.547 25.925 1.00 35.28 100 SER A O 1
ATOM 774 N N . ALA A 1 101 ? 15.440 6.300 25.489 1.00 37.88 101 ALA A N 1
ATOM 775 C CA . ALA A 1 101 ? 15.003 6.510 24.107 1.00 37.88 101 ALA A CA 1
ATOM 776 C C . ALA A 1 101 ? 15.674 5.496 23.154 1.00 37.88 101 ALA A C 1
ATOM 778 O O . ALA A 1 101 ? 16.231 5.841 22.117 1.00 37.88 101 ALA A O 1
ATOM 779 N N . SER A 1 102 ? 15.642 4.226 23.538 1.00 37.75 102 SER A N 1
ATOM 780 C CA . SER A 1 102 ? 15.981 3.070 22.716 1.00 37.75 102 SER A CA 1
ATOM 781 C C . SER A 1 102 ? 14.724 2.214 22.695 1.00 37.75 102 SER A C 1
ATOM 783 O O . SER A 1 102 ? 14.676 1.125 23.262 1.00 37.75 102 SER A O 1
ATOM 785 N N . PHE A 1 103 ? 13.650 2.801 22.157 1.00 40.81 103 PHE A N 1
ATOM 786 C CA . PHE A 1 103 ? 12.346 2.163 22.088 1.00 40.81 103 PHE A CA 1
ATOM 787 C C . PHE A 1 103 ? 12.499 0.862 21.316 1.00 40.81 103 PHE A C 1
ATOM 789 O O . PHE A 1 103 ? 12.858 0.846 20.143 1.00 40.81 103 PHE A O 1
ATOM 796 N N . ASN A 1 104 ? 12.275 -0.232 22.024 1.00 43.19 104 ASN A N 1
ATOM 797 C CA . ASN A 1 104 ? 12.301 -1.573 21.493 1.00 43.19 104 ASN A CA 1
ATOM 798 C C . ASN A 1 104 ? 11.120 -1.702 20.514 1.00 43.19 104 ASN A C 1
ATOM 800 O O . ASN A 1 104 ? 9.991 -1.948 20.930 1.00 43.19 104 ASN A O 1
ATOM 804 N N . GLN A 1 105 ? 11.375 -1.468 19.221 1.00 39.91 105 GLN A N 1
ATOM 805 C CA . GLN A 1 105 ? 10.392 -1.474 18.122 1.00 39.91 105 GLN A CA 1
ATOM 806 C C . GLN A 1 105 ? 9.735 -2.854 17.897 1.00 39.91 105 GLN A C 1
ATOM 808 O O . GLN A 1 105 ? 8.915 -3.009 16.997 1.00 39.91 105 GLN A O 1
ATOM 813 N N . PHE A 1 106 ? 10.076 -3.846 18.727 1.00 44.88 106 PHE A N 1
ATOM 814 C CA . PHE A 1 106 ? 9.670 -5.245 18.619 1.00 44.88 106 PHE A CA 1
ATOM 815 C C . PHE A 1 106 ? 9.018 -5.790 19.901 1.00 44.88 106 PHE A C 1
ATOM 817 O O . PHE A 1 106 ? 9.050 -6.997 20.141 1.00 44.88 106 PHE A O 1
ATOM 824 N N . GLN A 1 107 ? 8.427 -4.942 20.753 1.00 37.62 107 GLN A N 1
ATOM 825 C CA . GLN A 1 107 ? 7.574 -5.468 21.825 1.00 37.62 107 GLN A CA 1
ATOM 826 C C . GLN A 1 107 ? 6.286 -6.059 21.240 1.00 37.62 107 GLN A C 1
ATOM 828 O O . GLN A 1 107 ? 5.549 -5.388 20.519 1.00 37.62 107 GLN A O 1
ATOM 833 N N . ALA A 1 108 ? 6.024 -7.327 21.563 1.00 40.94 108 ALA A N 1
ATOM 834 C CA . ALA A 1 108 ? 4.795 -8.010 21.188 1.00 40.94 108 ALA A CA 1
ATOM 835 C C . ALA A 1 108 ? 3.575 -7.354 21.878 1.00 40.94 108 ALA A C 1
ATOM 837 O O . ALA A 1 108 ? 3.666 -7.004 23.061 1.00 40.94 108 ALA A O 1
ATOM 838 N N . PRO A 1 109 ? 2.443 -7.180 21.169 1.00 40.84 109 PRO A N 1
ATOM 839 C CA . PRO A 1 109 ? 1.226 -6.596 21.736 1.00 40.84 109 PRO A CA 1
ATOM 840 C C . PRO A 1 109 ? 0.689 -7.445 22.903 1.00 40.84 109 PRO A C 1
ATOM 842 O O . PRO A 1 109 ? 0.756 -8.672 22.843 1.00 40.84 109 PRO A O 1
ATOM 845 N N . ILE A 1 110 ? 0.136 -6.807 23.952 1.00 42.03 110 ILE A N 1
ATOM 846 C CA . ILE A 1 110 ? -0.510 -7.511 25.089 1.00 42.03 110 ILE A CA 1
ATOM 847 C C . ILE A 1 110 ? -1.683 -8.377 24.630 1.00 42.03 110 ILE A C 1
ATOM 849 O O . ILE A 1 110 ? -1.956 -9.406 25.242 1.00 42.03 110 ILE A O 1
ATOM 853 N N . ASP A 1 111 ? -2.355 -7.971 23.556 1.00 43.72 111 ASP A N 1
ATOM 854 C CA . ASP A 1 111 ? -3.472 -8.709 22.993 1.00 43.72 111 ASP A CA 1
ATOM 855 C C . ASP A 1 111 ? -3.330 -8.800 21.462 1.00 43.72 111 ASP A C 1
ATOM 857 O O . ASP A 1 111 ? -3.657 -7.843 20.750 1.00 43.72 111 ASP A O 1
ATOM 861 N N . PRO A 1 112 ? -2.804 -9.920 20.932 1.00 46.38 112 PRO A N 1
ATOM 862 C CA . PRO A 1 112 ? -2.712 -10.148 19.490 1.00 46.38 112 PRO A CA 1
ATOM 863 C C . PRO A 1 112 ? -4.089 -10.258 18.808 1.00 46.38 112 PRO A C 1
ATOM 865 O O . PRO A 1 112 ? -4.163 -10.115 17.582 1.00 46.38 112 PRO A O 1
ATOM 868 N N . ASP A 1 113 ? -5.161 -10.442 19.589 1.00 43.41 113 ASP A N 1
ATOM 869 C CA . ASP A 1 113 ? -6.541 -10.607 19.137 1.00 43.41 113 ASP A CA 1
ATOM 870 C C . ASP A 1 113 ? -7.411 -9.367 19.378 1.00 43.41 113 ASP A C 1
ATOM 872 O O . ASP A 1 113 ? -8.598 -9.402 19.042 1.00 43.41 113 ASP A O 1
ATOM 876 N N . ALA A 1 114 ? -6.849 -8.257 19.886 1.00 47.34 114 ALA A N 1
ATOM 877 C CA . ALA A 1 114 ? -7.578 -6.999 20.018 1.00 47.34 114 ALA A CA 1
ATOM 878 C C . ALA A 1 114 ? -8.207 -6.662 18.653 1.00 47.34 114 ALA A C 1
ATOM 880 O O . ALA A 1 114 ? -7.478 -6.378 17.689 1.00 47.34 114 ALA A O 1
ATOM 881 N N . PRO A 1 115 ? -9.546 -6.734 18.517 1.00 52.53 115 PRO A N 1
ATOM 882 C CA . PRO A 1 115 ? -10.178 -6.658 17.218 1.00 52.53 115 PRO A CA 1
ATOM 883 C C . PRO A 1 115 ? -9.835 -5.301 16.620 1.00 52.53 115 PRO A C 1
ATOM 885 O O . PRO A 1 115 ? -10.065 -4.252 17.229 1.00 52.53 115 PRO A O 1
ATOM 888 N N . VAL A 1 116 ? -9.257 -5.307 15.417 1.00 57.97 116 VAL A N 1
ATOM 889 C CA . VAL A 1 116 ? -9.214 -4.101 14.592 1.00 57.97 116 VAL A CA 1
ATOM 890 C C . VAL A 1 116 ? -10.672 -3.676 14.468 1.00 57.97 116 VAL A C 1
ATOM 892 O O . VAL A 1 116 ? -11.450 -4.353 13.803 1.00 57.97 116 VAL A O 1
ATOM 895 N N . SER A 1 117 ? -11.057 -2.624 15.199 1.00 67.50 117 SER A N 1
ATOM 896 C CA . SER A 1 117 ? -12.462 -2.218 15.275 1.00 67.50 117 SER A CA 1
ATOM 897 C C . SER A 1 117 ? -13.034 -2.050 13.867 1.00 67.50 117 SER A C 1
ATOM 899 O O . SER A 1 117 ? -12.303 -1.639 12.960 1.00 67.50 117 SER A O 1
ATOM 901 N N . ASP A 1 118 ? -14.330 -2.306 13.680 1.00 73.62 118 ASP A N 1
ATOM 902 C CA . ASP A 1 118 ? -14.990 -2.185 12.369 1.00 73.62 118 ASP A CA 1
ATOM 903 C C . ASP A 1 118 ? -14.682 -0.848 11.677 1.00 73.62 118 ASP A C 1
ATOM 905 O O . ASP A 1 118 ? -14.511 -0.791 10.459 1.00 73.62 118 ASP A O 1
ATOM 909 N N . LYS A 1 119 ? -14.498 0.221 12.464 1.00 83.44 119 LYS A N 1
ATOM 910 C CA . LYS A 1 119 ? -14.044 1.541 12.007 1.00 83.44 119 LYS A CA 1
ATOM 911 C C . LYS A 1 119 ? -12.731 1.478 11.217 1.00 83.44 119 LYS A C 1
ATOM 913 O O . LYS A 1 119 ? -12.623 2.092 10.157 1.00 83.44 119 LYS A O 1
ATOM 918 N N . TRP A 1 120 ? -11.721 0.781 11.730 1.00 87.88 120 TRP A N 1
ATOM 919 C CA . TRP A 1 120 ? -10.404 0.670 11.097 1.00 87.88 120 TRP A CA 1
ATOM 920 C C . TRP A 1 120 ? -10.433 -0.259 9.890 1.00 87.88 120 TRP A C 1
ATOM 922 O O . TRP A 1 120 ? -9.855 0.076 8.859 1.00 87.88 120 TRP A O 1
ATOM 932 N N . ALA A 1 121 ? -11.181 -1.361 9.973 1.00 83.88 121 ALA A N 1
ATOM 933 C CA . ALA A 1 121 ? -11.410 -2.238 8.829 1.00 83.88 121 ALA A CA 1
ATOM 934 C C . ALA A 1 121 ? -12.103 -1.486 7.679 1.00 83.88 121 ALA A C 1
ATOM 936 O O . ALA A 1 121 ? -11.698 -1.598 6.524 1.00 83.88 121 ALA A O 1
ATOM 937 N N . GLN A 1 122 ? -13.117 -0.673 7.985 1.00 85.50 122 GLN A N 1
ATOM 938 C CA . GLN A 1 122 ? -13.827 0.133 6.994 1.00 85.50 122 GLN A CA 1
ATOM 939 C C . GLN A 1 122 ? -12.936 1.224 6.391 1.00 85.50 122 GLN A C 1
ATOM 941 O O . GLN A 1 122 ? -12.920 1.385 5.171 1.00 85.50 122 GLN A O 1
ATOM 946 N N . LYS A 1 123 ? -12.162 1.942 7.217 1.00 91.56 123 LYS A N 1
ATOM 947 C CA . LYS A 1 123 ? -11.182 2.928 6.734 1.00 91.56 123 LYS A CA 1
ATOM 948 C C . LYS A 1 123 ? -10.131 2.293 5.823 1.00 91.56 123 LYS A C 1
ATOM 950 O O . LYS A 1 123 ? -9.855 2.840 4.760 1.00 91.56 123 LYS A O 1
ATOM 955 N N . GLY A 1 124 ? -9.594 1.134 6.208 1.00 93.69 124 GLY A N 1
ATOM 956 C CA . GLY A 1 124 ? -8.648 0.380 5.390 1.00 93.69 124 GLY A CA 1
ATOM 957 C C . GLY A 1 124 ? -9.257 -0.023 4.047 1.00 93.69 124 GLY A C 1
ATOM 958 O O . GLY A 1 124 ? -8.669 0.251 3.008 1.00 93.69 124 GLY A O 1
ATOM 959 N N . LYS A 1 125 ? -10.480 -0.575 4.043 1.00 92.19 125 LYS A N 1
ATOM 960 C CA . LYS A 1 125 ? -11.203 -0.918 2.804 1.00 92.19 125 LYS A CA 1
ATOM 961 C C . LYS A 1 125 ? -11.373 0.291 1.881 1.00 92.19 125 LYS A C 1
ATOM 963 O O . LYS A 1 125 ? -11.119 0.186 0.689 1.00 92.19 125 LYS A O 1
ATOM 968 N N . GLN A 1 126 ? -11.765 1.446 2.420 1.00 94.75 126 GLN A N 1
ATOM 969 C CA . GLN A 1 126 ? -11.910 2.675 1.630 1.00 94.75 126 GLN A CA 1
ATOM 970 C C . GLN A 1 126 ? -10.579 3.151 1.036 1.00 94.75 126 GLN A C 1
ATOM 972 O O . GLN A 1 126 ? -10.548 3.623 -0.097 1.00 94.75 126 GLN A O 1
ATOM 977 N N . ALA A 1 127 ? -9.484 3.039 1.788 1.00 96.56 127 ALA A N 1
ATOM 978 C CA . ALA A 1 127 ? -8.156 3.377 1.294 1.00 96.56 127 ALA A CA 1
ATOM 979 C C . ALA A 1 127 ? -7.689 2.425 0.179 1.00 96.56 127 ALA A C 1
ATOM 981 O O . ALA A 1 127 ? -7.187 2.904 -0.835 1.00 96.56 127 ALA A O 1
ATOM 982 N N . VAL A 1 128 ? -7.935 1.116 0.316 1.00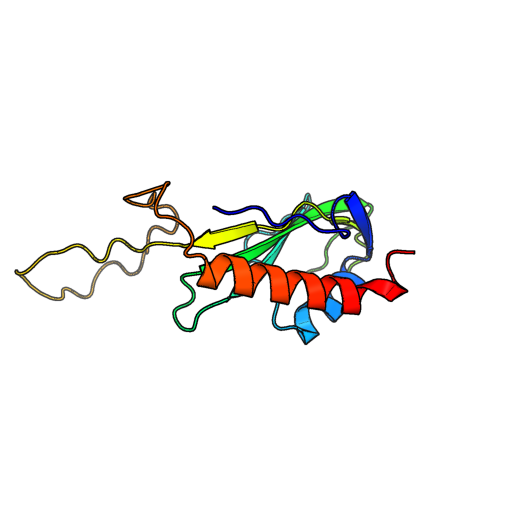 96.44 128 VAL A N 1
ATOM 983 C CA . VAL A 1 128 ? -7.652 0.122 -0.735 1.00 96.44 128 V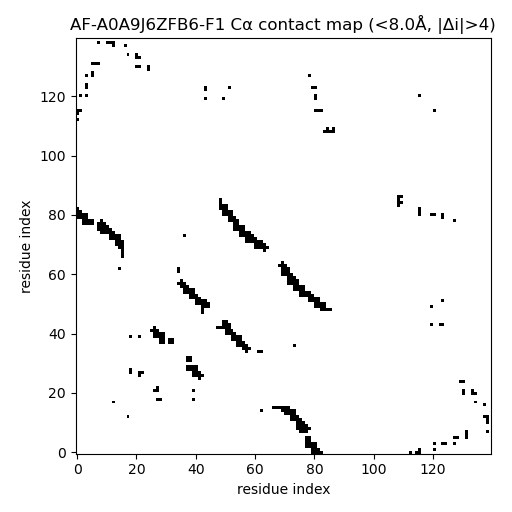AL A CA 1
ATOM 984 C C . VAL A 1 128 ? -8.447 0.411 -2.009 1.00 96.44 128 VAL A C 1
ATOM 986 O O . VAL A 1 128 ? -7.860 0.416 -3.082 1.00 96.44 128 VAL A O 1
ATOM 989 N N . VAL A 1 129 ? -9.739 0.743 -1.909 1.00 96.12 129 VAL A N 1
ATOM 990 C CA . VAL A 1 129 ? -10.557 1.098 -3.088 1.00 96.12 129 VAL A CA 1
ATOM 991 C C . VAL A 1 129 ? -9.982 2.309 -3.829 1.00 96.12 129 VAL A C 1
ATOM 993 O O . VAL A 1 129 ? -9.871 2.288 -5.050 1.00 96.12 129 VAL A O 1
ATOM 996 N N . ARG A 1 130 ? -9.553 3.355 -3.111 1.00 97.00 130 ARG A N 1
ATOM 997 C CA . ARG A 1 130 ? -8.910 4.519 -3.751 1.00 97.00 130 ARG A CA 1
ATOM 998 C C . ARG A 1 130 ? -7.594 4.151 -4.434 1.00 97.00 130 ARG A C 1
ATOM 1000 O O . ARG A 1 130 ? -7.289 4.692 -5.493 1.00 97.00 130 ARG A O 1
ATOM 1007 N N . LEU A 1 131 ? -6.821 3.248 -3.831 1.00 96.94 131 LEU A N 1
ATOM 1008 C CA . LEU A 1 131 ? -5.585 2.747 -4.424 1.00 96.94 131 LEU A CA 1
ATOM 1009 C C . LEU A 1 131 ? -5.868 1.938 -5.699 1.00 96.94 131 LEU A C 1
ATOM 1011 O O . LEU A 1 131 ? -5.240 2.184 -6.723 1.00 96.94 131 LEU A O 1
ATOM 1015 N N . GLU A 1 132 ? -6.854 1.040 -5.672 1.00 95.69 132 GLU A N 1
ATOM 1016 C CA . GLU A 1 132 ? -7.325 0.297 -6.849 1.00 95.69 132 GLU A CA 1
ATOM 1017 C C . GLU A 1 132 ? -7.747 1.236 -7.987 1.00 95.69 132 GLU A C 1
ATOM 1019 O O . GLU A 1 132 ? -7.371 1.029 -9.142 1.00 95.69 132 GLU A O 1
ATOM 1024 N N . GLU A 1 133 ? -8.494 2.294 -7.667 1.00 95.94 133 GLU A N 1
ATOM 1025 C CA . GLU A 1 133 ? -8.916 3.307 -8.636 1.00 95.94 133 GLU A CA 1
ATOM 1026 C C . GLU A 1 133 ? -7.725 4.053 -9.249 1.00 95.94 133 GLU A C 1
ATOM 1028 O O . GLU A 1 133 ? -7.677 4.214 -10.471 1.00 95.94 133 GLU A O 1
ATOM 1033 N N . ALA A 1 134 ? -6.748 4.461 -8.433 1.00 95.44 134 ALA A N 1
ATOM 1034 C CA . ALA A 1 134 ? -5.542 5.144 -8.900 1.00 95.44 134 ALA A CA 1
ATOM 1035 C C . ALA A 1 134 ? -4.677 4.253 -9.808 1.00 95.44 134 ALA A C 1
ATOM 1037 O O . ALA A 1 134 ? -4.113 4.729 -10.793 1.00 95.44 134 ALA A O 1
ATOM 1038 N N . LEU A 1 135 ? -4.615 2.950 -9.519 1.00 94.88 135 LEU A N 1
ATOM 1039 C CA . LEU A 1 135 ? -3.825 1.980 -10.279 1.00 94.88 135 LEU A CA 1
ATOM 1040 C C . LEU A 1 135 ? -4.570 1.395 -11.488 1.00 94.88 135 LEU A C 1
ATOM 1042 O O . LEU A 1 135 ? -3.968 0.706 -12.309 1.00 94.88 135 LEU A O 1
ATOM 1046 N N . LYS A 1 136 ? -5.867 1.670 -11.656 1.00 93.38 136 LYS A N 1
ATOM 1047 C CA . LYS A 1 136 ? -6.721 1.040 -12.680 1.00 93.38 136 LYS A CA 1
ATOM 1048 C C . LYS A 1 136 ? -6.157 1.100 -14.103 1.00 93.38 136 LYS A C 1
ATOM 1050 O O . LYS A 1 136 ? -6.395 0.200 -14.905 1.00 93.38 136 LYS A O 1
ATOM 1055 N N . HIS A 1 137 ? -5.434 2.165 -14.443 1.00 91.56 137 HIS A N 1
ATOM 1056 C CA . HIS A 1 137 ? -4.837 2.329 -15.770 1.00 91.56 137 HIS A CA 1
ATOM 1057 C C . HIS A 1 137 ? -3.548 1.521 -15.978 1.00 91.56 137 HIS A C 1
ATOM 1059 O O . HIS A 1 137 ? -3.201 1.270 -17.134 1.00 91.56 137 HIS A O 1
ATOM 1065 N N . LEU A 1 138 ? -2.902 1.107 -14.886 1.00 89.19 138 LEU A N 1
ATOM 1066 C CA . LEU A 1 138 ? -1.654 0.346 -14.841 1.00 89.19 138 LEU A CA 1
ATOM 1067 C C . LEU A 1 138 ? -1.908 -1.169 -14.787 1.00 89.19 138 LEU A C 1
ATOM 1069 O O . LEU A 1 138 ? -1.166 -1.939 -15.380 1.00 89.19 138 LEU A O 1
ATOM 1073 N N . LEU A 1 139 ? -2.989 -1.605 -14.128 1.00 81.88 139 LEU A N 1
ATOM 1074 C CA . LEU A 1 139 ? -3.263 -3.022 -13.821 1.00 81.88 139 LEU A CA 1
ATOM 1075 C C . LEU A 1 139 ? -3.997 -3.815 -14.925 1.00 81.88 139 LEU A C 1
ATOM 1077 O O . LEU A 1 139 ? -4.727 -4.770 -14.613 1.00 81.88 139 LEU A O 1
ATOM 1081 N N . LYS A 1 140 ? -3.843 -3.398 -16.186 1.00 61.72 140 LYS A N 1
ATOM 1082 C CA . LYS A 1 140 ? -4.569 -3.951 -17.343 1.00 61.72 140 LYS A CA 1
ATOM 1083 C C . LYS A 1 140 ? -4.232 -5.408 -17.638 1.00 61.72 140 LYS A C 1
ATOM 1085 O O . LYS A 1 140 ? -3.045 -5.777 -17.552 1.00 61.72 140 LYS A O 1
#

pLDDT: mean 79.38, std 21.11, range [35.28, 97.62]

Mean predicted aligned error: 10.18 Å

Radius of gyration: 17.36 Å; Cα contacts (8 Å, |Δi|>4): 234; chains: 1; bounding box: 32×22×58 Å

InterPro domains:
  IPR014967 Uncharacterised protein family, YugN-like [PF08868] (4-135)
  IPR036491 YugN-like superfamily [G3DSA:3.30.310.100] (1-127)
  IPR036491 YugN-like superfamily [SSF160755] (1-135)